Protein AF-A0A453F741-F1 (afdb_monomer_lite)

Organism: Aegilops tauschii subsp. strangulata (NCBI:txid200361)

Foldseek 3Di:
DPPPVVVVVVVVLVVVVVVLVVPPPPPPDDDDDDDDDDDDDDPPDPPPCDPVNVVLVVLLVVLQCLQVVPLQVQLVVLQVVLVVDPDPVSSVVSPVSSVVSLVSSLVSLVVSLCSCVVRHDPPVPDPCSSVSVVVNVSSVVVVVVVVVDDDD

Sequence (152 aa):
MLVPGRRRLLVLCTSFVVLSLLTLPSDGSSNSTEDLNQGRNKTGHPLELTPRTAFQLKLHALFHWSSFGLLMPVGILLVRMSSKSKSGRCSRVLFYCHVISQIAAVLLATGGAALSLMNFENSFSNSHQRVGLALYGFMWLQPIIGFFRPER

Secondary structure (DSSP, 8-state):
--HHHHHHHHHHHHHHHHHHHHTS--------------------------HHHHHHHHHHHHHHIIIIIIIHHHHHHHHHHHHH-S-HHHHHHHHHHHHHHHHHHHHHHHHHHHHHHHHS---S-SHHHHHHHHHHHHHTHHHHHHHTPPP-

InterPro domains:
  IPR006593 Cytochrome b561/ferric reductase, transmembrane domain [PS50939] (10-152)
  IPR006593 Cytochrome b561/ferric reductase, transmembrane domain [SM00665] (59-152)

Radius of gyration: 21.78 Å; chains: 1; bounding box: 55×37×66 Å

pLDDT: mean 78.05, std 20.91, range [35.75, 98.19]

Structure (mmCIF, N/CA/C/O backbone):
data_AF-A0A453F741-F1
#
_entry.id   AF-A0A453F741-F1
#
loop_
_atom_site.group_PDB
_atom_site.id
_atom_site.type_symbol
_atom_site.label_atom_id
_atom_site.label_alt_id
_atom_site.label_comp_id
_atom_site.label_asym_id
_atom_site.label_entity_id
_atom_site.label_seq_id
_atom_site.pdbx_PDB_ins_code
_atom_site.Cartn_x
_atom_site.Cartn_y
_atom_site.Cartn_z
_atom_site.occupancy
_atom_site.B_iso_or_equiv
_atom_site.auth_seq_id
_atom_site.auth_comp_id
_atom_site.auth_asym_id
_atom_site.auth_atom_id
_atom_site.pdbx_PDB_model_num
ATOM 1 N N . MET A 1 1 ? -29.465 -7.796 10.427 1.00 37.19 1 MET A N 1
ATOM 2 C CA . MET A 1 1 ? -29.202 -9.047 9.671 1.00 37.19 1 MET A CA 1
ATOM 3 C C . MET A 1 1 ? -28.245 -8.798 8.483 1.00 37.19 1 MET A C 1
ATOM 5 O O . MET A 1 1 ? -28.638 -8.962 7.342 1.00 37.19 1 MET A O 1
ATOM 9 N N . LEU A 1 2 ? -26.978 -8.413 8.724 1.00 46.50 2 LEU A N 1
ATOM 10 C CA . LEU A 1 2 ? -25.978 -8.071 7.671 1.00 46.50 2 LEU A CA 1
ATOM 11 C C . LEU A 1 2 ? -24.768 -9.034 7.611 1.00 46.50 2 LEU A C 1
ATOM 13 O O . LEU A 1 2 ? -23.766 -8.787 6.943 1.00 46.50 2 LEU A O 1
ATOM 17 N N . VAL A 1 3 ? -24.856 -10.162 8.312 1.00 48.12 3 VAL A N 1
ATOM 18 C CA . VAL A 1 3 ? -23.818 -11.205 8.370 1.00 48.12 3 VAL A CA 1
ATOM 19 C C . VAL A 1 3 ? -23.582 -11.952 7.032 1.00 48.12 3 VAL A C 1
ATOM 21 O O . VAL A 1 3 ? -22.424 -12.296 6.776 1.00 48.12 3 VAL A O 1
ATOM 24 N N . PRO A 1 4 ? -24.573 -12.167 6.129 1.00 47.34 4 PRO A N 1
ATOM 25 C CA . PRO A 1 4 ? -24.356 -12.991 4.930 1.00 47.34 4 PRO A CA 1
ATOM 26 C C . PRO A 1 4 ? -23.371 -12.377 3.923 1.00 47.34 4 PRO A C 1
ATOM 28 O O . PRO A 1 4 ? -22.548 -13.089 3.345 1.00 47.34 4 PRO A O 1
ATOM 31 N N . GLY A 1 5 ? -23.421 -11.052 3.739 1.00 52.31 5 GLY A N 1
ATOM 32 C CA . GLY A 1 5 ? -22.621 -10.344 2.733 1.00 52.31 5 GLY A CA 1
ATOM 33 C C . GLY A 1 5 ? -21.126 -10.321 3.053 1.00 52.31 5 GLY A C 1
ATOM 34 O O . GLY A 1 5 ? -20.303 -10.540 2.170 1.00 52.31 5 GLY A O 1
ATOM 35 N N . ARG A 1 6 ? -20.761 -10.156 4.333 1.00 55.19 6 ARG A N 1
ATOM 36 C CA . ARG A 1 6 ? -19.352 -10.136 4.773 1.00 55.19 6 ARG A CA 1
ATOM 37 C C . ARG A 1 6 ? -18.687 -11.503 4.613 1.00 55.19 6 ARG A C 1
ATOM 39 O O . ARG A 1 6 ? -17.527 -11.565 4.223 1.00 55.19 6 ARG A O 1
ATOM 46 N N . ARG A 1 7 ? -19.428 -12.590 4.870 1.00 49.66 7 ARG A N 1
ATOM 47 C CA . ARG A 1 7 ? -18.938 -13.964 4.681 1.00 49.66 7 ARG A CA 1
ATOM 48 C C . ARG A 1 7 ? -18.784 -14.298 3.196 1.00 49.66 7 ARG A C 1
ATOM 50 O O . ARG A 1 7 ? -17.769 -14.870 2.829 1.00 49.66 7 ARG A O 1
ATOM 57 N N . ARG A 1 8 ? -19.729 -13.879 2.341 1.00 55.31 8 ARG A N 1
ATOM 58 C CA . ARG A 1 8 ? -19.601 -14.016 0.879 1.00 55.31 8 ARG A CA 1
ATOM 59 C C . ARG A 1 8 ? -18.432 -13.208 0.320 1.00 55.31 8 ARG A C 1
ATOM 61 O O . ARG A 1 8 ? -17.666 -13.765 -0.449 1.00 55.31 8 ARG A O 1
ATOM 68 N N . LEU A 1 9 ? -18.249 -11.953 0.735 1.00 58.16 9 LEU A N 1
ATOM 69 C CA . LEU A 1 9 ? -17.128 -11.124 0.280 1.00 58.16 9 LEU A CA 1
ATOM 70 C C . LEU A 1 9 ? -15.778 -11.710 0.709 1.00 58.16 9 LEU A C 1
ATOM 72 O O . LEU A 1 9 ? -14.882 -11.815 -0.114 1.00 58.16 9 LEU A O 1
ATOM 76 N N . LEU A 1 10 ? -15.649 -12.157 1.963 1.00 58.59 10 LEU A N 1
ATOM 77 C CA . LEU A 1 10 ? -14.443 -12.847 2.430 1.00 58.59 10 LEU A CA 1
ATOM 78 C C . LEU A 1 10 ? -14.166 -14.111 1.615 1.00 58.59 10 LEU A C 1
ATOM 80 O O . LEU A 1 10 ? -13.041 -14.277 1.164 1.00 58.59 10 LEU A O 1
ATOM 84 N N . VAL A 1 11 ? -15.181 -14.950 1.374 1.00 60.28 11 VAL A N 1
ATOM 85 C CA . VAL A 1 11 ? -15.045 -16.170 0.560 1.00 60.28 11 VAL A CA 1
ATOM 86 C C . VAL A 1 11 ? -14.649 -15.838 -0.880 1.00 60.28 11 VAL A C 1
ATOM 88 O O . VAL A 1 11 ? -13.764 -16.492 -1.422 1.00 60.28 11 VAL A O 1
ATOM 91 N N . LEU A 1 12 ? -15.236 -14.801 -1.482 1.00 62.94 12 LEU A N 1
ATOM 92 C CA . LEU A 1 12 ? -14.896 -14.337 -2.830 1.00 62.94 12 LEU A CA 1
ATOM 93 C C . LEU A 1 12 ? -13.462 -13.803 -2.896 1.00 62.94 12 LEU A C 1
ATOM 95 O O . LEU A 1 12 ? -12.715 -14.189 -3.789 1.00 62.94 12 LEU A O 1
ATOM 99 N N . CYS A 1 13 ? -13.042 -12.987 -1.927 1.00 57.53 13 CYS A N 1
ATOM 100 C CA . CYS A 1 13 ? -11.673 -12.485 -1.850 1.00 57.53 13 CYS A CA 1
ATOM 101 C C . CYS A 1 13 ? -10.674 -13.629 -1.637 1.00 57.53 13 CYS A C 1
ATOM 103 O O . CYS A 1 13 ? -9.678 -13.689 -2.348 1.00 57.53 13 CYS A O 1
ATOM 105 N N . THR A 1 14 ? -10.947 -14.577 -0.732 1.00 58.97 14 THR A N 1
ATOM 106 C CA . THR A 1 14 ? -10.080 -15.751 -0.528 1.00 58.97 14 THR A CA 1
ATOM 107 C C . THR A 1 14 ? -10.055 -16.667 -1.748 1.00 58.97 14 THR A C 1
ATOM 109 O O . THR A 1 14 ? -8.997 -17.172 -2.106 1.00 58.97 14 THR A O 1
ATOM 112 N N . SER A 1 15 ? -11.190 -16.844 -2.428 1.00 62.16 15 SER A N 1
ATOM 113 C CA . SER A 1 15 ? -11.279 -17.633 -3.657 1.00 62.16 15 SER A CA 1
ATOM 114 C C . SER A 1 15 ? -10.498 -16.974 -4.789 1.00 62.16 15 SER A C 1
ATOM 116 O O . SER A 1 15 ? -9.850 -17.675 -5.555 1.00 62.16 15 SER A O 1
ATOM 118 N N . PHE A 1 16 ? -10.506 -15.641 -4.878 1.00 64.69 16 PHE A N 1
ATOM 119 C CA . PHE A 1 16 ? -9.719 -14.892 -5.854 1.00 64.69 16 PHE A CA 1
ATOM 120 C C . PHE A 1 16 ? -8.212 -14.963 -5.557 1.00 64.69 16 PHE A C 1
ATOM 122 O O . PHE A 1 16 ? -7.428 -15.104 -6.491 1.00 64.69 16 PHE A O 1
ATOM 129 N N . VAL A 1 17 ? -7.793 -14.951 -4.280 1.00 57.72 17 VAL A N 1
ATOM 130 C CA . VAL A 1 17 ? -6.388 -15.198 -3.878 1.00 57.72 17 VAL A CA 1
ATOM 131 C C . VAL A 1 17 ? -5.948 -16.588 -4.323 1.00 57.72 17 VAL A C 1
ATOM 133 O O . VAL A 1 17 ? -4.928 -16.731 -4.988 1.00 57.72 17 VAL A O 1
ATOM 136 N N . VAL A 1 18 ? -6.734 -17.610 -3.982 1.00 61.50 18 VAL A N 1
ATOM 137 C CA . VAL A 1 18 ? -6.438 -19.005 -4.321 1.00 61.50 18 VAL A CA 1
ATOM 138 C C . VAL A 1 18 ? -6.398 -19.191 -5.839 1.00 61.50 18 VAL A C 1
ATOM 140 O O . VAL A 1 18 ? -5.462 -19.797 -6.344 1.00 61.50 18 VAL A O 1
ATOM 143 N N . LEU A 1 19 ? -7.329 -18.587 -6.582 1.00 60.88 19 LEU A N 1
ATOM 144 C CA . LEU A 1 19 ? -7.353 -18.639 -8.046 1.00 60.88 19 LEU A CA 1
ATOM 145 C C . LEU A 1 19 ? -6.169 -17.890 -8.683 1.00 60.88 19 LEU A C 1
ATOM 147 O O . LEU A 1 19 ? -5.594 -18.368 -9.656 1.00 60.88 19 LEU A O 1
ATOM 151 N N . SER A 1 20 ? -5.758 -16.754 -8.115 1.00 58.03 20 SER A N 1
ATOM 152 C CA . SER A 1 20 ? -4.587 -15.993 -8.580 1.00 58.03 20 SER A CA 1
ATOM 153 C C . SER A 1 20 ? -3.268 -16.728 -8.307 1.00 58.03 20 SER A C 1
ATOM 155 O O . SER A 1 20 ? -2.328 -16.606 -9.085 1.00 58.03 20 SER A O 1
ATOM 157 N N . LEU A 1 21 ? -3.201 -17.514 -7.225 1.00 56.28 21 LEU A N 1
ATOM 158 C CA . LEU A 1 21 ? -2.062 -18.380 -6.902 1.00 56.28 21 LEU A CA 1
ATOM 159 C C . LEU A 1 21 ? -2.049 -19.665 -7.750 1.00 56.28 21 LEU A C 1
ATOM 161 O O . LEU A 1 21 ? -0.982 -20.100 -8.165 1.00 56.28 21 LEU A O 1
ATOM 165 N N . LEU A 1 22 ? -3.218 -20.247 -8.046 1.00 53.62 22 LEU A N 1
ATOM 166 C CA . LEU A 1 22 ? -3.372 -21.455 -8.875 1.00 53.62 22 LEU A CA 1
ATOM 167 C C . LEU A 1 22 ? -3.152 -21.202 -10.374 1.00 53.62 22 LEU A C 1
ATOM 169 O O . LEU A 1 22 ? -2.813 -22.125 -11.104 1.00 53.62 22 LEU A O 1
ATOM 173 N N . THR A 1 23 ? -3.345 -19.967 -10.843 1.00 51.41 23 THR A N 1
ATOM 174 C CA . THR A 1 23 ? -3.109 -19.560 -12.243 1.00 51.41 23 THR A CA 1
ATOM 175 C C . THR A 1 23 ? -1.706 -18.987 -12.470 1.00 51.41 23 THR A C 1
ATOM 177 O O . THR A 1 23 ? -1.424 -18.381 -13.509 1.00 51.41 23 THR A O 1
ATOM 180 N N . LEU A 1 24 ? -0.792 -19.153 -11.510 1.00 46.50 24 LEU A N 1
ATOM 181 C CA . LEU A 1 24 ? 0.628 -18.931 -11.747 1.00 46.50 24 LEU A CA 1
ATOM 182 C C . LEU A 1 24 ? 1.144 -20.147 -12.537 1.00 46.50 24 LEU A C 1
ATOM 184 O O . LEU A 1 24 ? 1.113 -21.247 -11.987 1.00 46.50 24 LEU A O 1
ATOM 188 N N . PRO A 1 25 ? 1.575 -20.002 -13.809 1.00 46.00 25 PRO A N 1
ATOM 189 C CA . PRO A 1 25 ? 2.219 -21.099 -14.511 1.00 46.00 25 PRO A CA 1
ATOM 190 C C . PRO A 1 25 ? 3.424 -21.500 -13.673 1.00 46.00 25 PRO A C 1
ATOM 192 O O . PRO A 1 25 ? 4.325 -20.694 -13.431 1.00 46.00 25 PRO A O 1
ATOM 195 N N . SER A 1 26 ? 3.387 -22.720 -13.152 1.00 45.12 26 SER A N 1
ATOM 196 C CA . SER A 1 26 ? 4.583 -23.352 -12.642 1.00 45.12 26 SER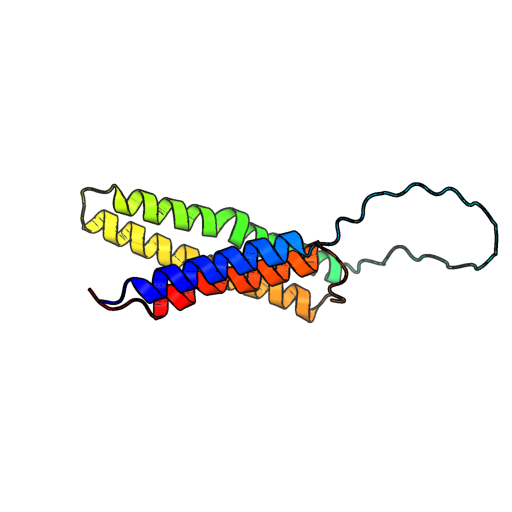 A CA 1
ATOM 197 C C . SER A 1 26 ? 5.387 -23.703 -13.882 1.00 45.12 26 SER A C 1
ATOM 199 O O . SER A 1 26 ? 5.139 -24.744 -14.484 1.00 45.12 26 SER A O 1
ATOM 201 N N . ASP A 1 27 ? 6.300 -22.826 -14.296 1.00 45.62 27 ASP A N 1
ATOM 202 C CA . ASP A 1 27 ? 7.318 -23.189 -15.279 1.00 45.62 27 ASP A CA 1
ATOM 203 C C . ASP A 1 27 ? 8.218 -24.234 -14.617 1.00 45.62 27 ASP A C 1
ATOM 205 O O . ASP A 1 27 ? 9.208 -23.947 -13.943 1.00 45.62 27 ASP A O 1
ATOM 209 N N . GLY A 1 28 ? 7.765 -25.482 -14.724 1.00 41.12 28 GLY A N 1
ATOM 210 C CA . GLY A 1 28 ? 8.535 -26.666 -14.435 1.00 41.12 28 GLY A CA 1
ATOM 211 C C . GLY A 1 28 ? 9.697 -26.699 -15.407 1.00 41.12 28 GLY A C 1
ATOM 212 O O . GLY A 1 28 ? 9.511 -26.802 -16.615 1.00 41.12 28 GLY A O 1
ATOM 213 N N . SER A 1 29 ? 10.894 -26.591 -14.847 1.00 46.56 29 SER A N 1
ATOM 214 C CA . SER A 1 29 ? 12.163 -26.876 -15.500 1.00 46.56 29 SER A CA 1
ATOM 215 C C . SER A 1 29 ? 12.087 -28.201 -16.269 1.00 46.56 29 SER A C 1
ATOM 217 O O . SER A 1 29 ? 12.216 -29.269 -15.673 1.00 46.56 29 SER A O 1
ATOM 219 N N . SER A 1 30 ? 11.909 -28.147 -17.587 1.00 37.44 30 SER A N 1
ATOM 220 C CA . SER A 1 30 ? 12.133 -29.284 -18.477 1.00 37.44 30 SER A CA 1
ATOM 221 C C . SER A 1 30 ? 13.480 -29.104 -19.167 1.00 37.44 30 SER A C 1
ATOM 223 O O . SER A 1 30 ? 13.645 -28.250 -20.036 1.00 37.44 30 SER A O 1
ATOM 225 N N . ASN A 1 31 ? 14.449 -29.911 -18.742 1.00 45.97 31 ASN A N 1
ATOM 226 C CA . ASN A 1 31 ? 15.732 -30.071 -19.409 1.00 45.97 31 ASN A CA 1
ATOM 227 C C . ASN A 1 31 ? 15.500 -30.629 -20.820 1.00 45.97 31 ASN A C 1
ATOM 229 O O . ASN A 1 31 ? 15.071 -31.772 -20.962 1.00 45.97 31 ASN A O 1
ATOM 233 N N . SER A 1 32 ? 15.839 -29.860 -21.849 1.00 35.75 32 SER A N 1
ATOM 234 C CA . SER A 1 32 ? 16.109 -30.394 -23.183 1.00 35.75 32 SER A CA 1
ATOM 235 C C . SER A 1 32 ? 17.332 -29.684 -23.747 1.00 35.75 32 SER A C 1
ATOM 237 O O . SER A 1 32 ? 17.260 -28.575 -24.272 1.00 35.75 32 SER A O 1
ATOM 239 N N . THR A 1 33 ? 18.479 -30.331 -23.568 1.00 42.38 33 THR A N 1
ATOM 240 C CA . THR A 1 33 ? 19.674 -30.146 -24.386 1.00 42.38 33 THR A CA 1
ATOM 241 C C . THR A 1 33 ? 19.334 -30.489 -25.831 1.00 42.38 33 THR A C 1
ATOM 243 O O . THR A 1 33 ? 19.264 -31.668 -26.161 1.00 42.38 33 THR A O 1
ATOM 246 N N . GLU A 1 34 ? 19.155 -29.479 -26.677 1.00 36.16 34 GLU A N 1
ATOM 247 C CA . GLU A 1 34 ? 19.412 -29.597 -28.112 1.00 36.16 34 GLU A CA 1
ATOM 248 C C . GLU A 1 34 ? 20.292 -28.424 -28.540 1.00 36.16 34 GLU A C 1
ATOM 250 O O . GLU A 1 34 ? 19.901 -27.259 -28.566 1.00 36.16 34 GLU A O 1
ATOM 255 N N . ASP A 1 35 ? 21.545 -28.786 -28.770 1.00 42.66 35 ASP A N 1
ATOM 256 C CA . ASP A 1 35 ? 22.651 -27.960 -29.199 1.00 42.66 35 ASP A CA 1
ATOM 257 C C . ASP A 1 35 ? 22.680 -27.991 -30.728 1.00 42.66 35 ASP A C 1
ATOM 259 O O . ASP A 1 35 ? 23.074 -29.004 -31.295 1.00 42.66 35 ASP A O 1
ATOM 263 N N . LEU A 1 36 ? 22.243 -26.925 -31.408 1.00 40.47 36 LEU A N 1
ATOM 264 C CA . LEU A 1 36 ? 22.613 -26.682 -32.805 1.00 40.47 36 LEU A CA 1
ATOM 265 C C . LEU A 1 36 ? 22.743 -25.181 -33.091 1.00 40.47 36 LEU A C 1
ATOM 267 O O . LEU A 1 36 ? 21.778 -24.446 -33.289 1.00 40.47 36 LEU A O 1
ATOM 271 N N . ASN A 1 37 ? 24.008 -24.770 -33.141 1.00 46.19 37 ASN A N 1
ATOM 272 C CA . ASN A 1 37 ? 24.562 -23.630 -33.861 1.00 46.19 37 ASN A CA 1
ATOM 273 C C . ASN A 1 37 ? 23.693 -23.101 -35.019 1.00 46.19 37 ASN A C 1
ATOM 275 O O . ASN A 1 37 ? 23.681 -23.670 -36.111 1.00 46.19 37 ASN A O 1
ATOM 279 N N . GLN A 1 38 ? 23.118 -21.909 -34.848 1.00 37.81 38 GLN A N 1
ATOM 280 C CA . GLN A 1 38 ? 22.897 -21.007 -35.975 1.00 37.81 38 GLN A CA 1
ATOM 281 C C . GLN A 1 38 ? 23.169 -19.564 -35.554 1.00 37.81 38 GLN A C 1
ATOM 283 O O . GLN A 1 38 ? 22.494 -18.983 -34.704 1.00 37.81 38 GLN A O 1
ATOM 288 N N . GLY A 1 39 ? 24.230 -19.011 -36.140 1.00 46.03 39 GLY A N 1
ATOM 289 C CA . GLY A 1 39 ? 24.772 -17.707 -35.815 1.00 46.03 39 GLY A CA 1
ATOM 290 C C . GLY A 1 39 ? 23.749 -16.588 -35.931 1.00 46.03 39 GLY A C 1
ATOM 291 O O . GLY A 1 39 ? 23.153 -16.355 -36.981 1.00 46.03 39 GLY A O 1
ATOM 292 N N . ARG A 1 40 ? 23.634 -15.813 -34.856 1.00 35.75 40 ARG A N 1
ATOM 293 C CA . ARG A 1 40 ? 23.280 -14.404 -34.953 1.00 35.75 40 ARG A CA 1
ATOM 294 C C . ARG A 1 40 ? 23.847 -13.684 -33.750 1.00 35.75 40 ARG A C 1
ATOM 296 O O . ARG A 1 40 ? 23.304 -13.765 -32.654 1.00 35.75 40 ARG A O 1
ATOM 303 N N . ASN A 1 41 ? 24.935 -12.973 -34.008 1.00 41.19 41 ASN A N 1
ATOM 304 C CA . ASN A 1 41 ? 25.500 -11.921 -33.178 1.00 41.19 41 ASN A CA 1
ATOM 305 C C . ASN A 1 41 ? 24.374 -11.051 -32.598 1.00 41.19 41 ASN A C 1
ATOM 307 O O . ASN A 1 41 ? 23.899 -10.111 -33.232 1.00 41.19 41 ASN A O 1
ATOM 311 N N . LYS A 1 42 ? 23.916 -11.382 -31.395 1.00 39.19 42 LYS A N 1
ATOM 312 C CA . LYS A 1 42 ? 23.259 -10.436 -30.509 1.00 39.19 42 LYS A CA 1
ATOM 313 C C . LYS A 1 42 ? 24.281 -10.168 -29.434 1.00 39.19 42 LYS A C 1
ATOM 315 O O . LYS A 1 42 ? 24.421 -10.929 -28.486 1.00 39.19 42 LYS A O 1
ATOM 320 N N . THR A 1 43 ? 25.029 -9.097 -29.649 1.00 39.78 43 THR A N 1
ATOM 321 C CA . THR A 1 43 ? 25.645 -8.306 -28.592 1.00 39.78 43 THR A CA 1
ATOM 322 C C . THR A 1 43 ? 24.571 -8.034 -27.541 1.00 39.78 43 THR A C 1
ATOM 324 O O . THR A 1 43 ? 23.810 -7.072 -27.640 1.00 39.78 43 THR A O 1
ATOM 327 N N . GLY A 1 44 ? 24.437 -8.950 -26.584 1.00 40.00 44 GLY A N 1
ATOM 328 C CA . GLY A 1 44 ? 23.644 -8.755 -25.388 1.00 40.00 44 GLY A CA 1
ATOM 329 C C . GLY A 1 44 ? 24.382 -7.725 -24.565 1.00 40.00 44 GLY A C 1
ATOM 330 O O . GLY A 1 44 ? 25.243 -8.076 -23.765 1.00 40.00 44 GLY A O 1
ATOM 331 N N . HIS A 1 45 ? 24.104 -6.452 -24.828 1.00 40.12 45 HIS A N 1
ATOM 332 C CA . HIS A 1 45 ? 24.475 -5.386 -23.919 1.00 40.12 45 HIS A CA 1
ATOM 333 C C . HIS A 1 45 ? 23.909 -5.794 -22.550 1.00 40.12 45 HIS A C 1
ATOM 335 O O . HIS A 1 45 ? 22.694 -6.014 -22.463 1.00 40.12 45 HIS A O 1
ATOM 341 N N . PRO A 1 46 ? 24.733 -5.963 -21.498 1.00 46.25 46 PRO A N 1
ATOM 342 C CA . PRO A 1 46 ? 24.209 -6.030 -20.145 1.00 46.25 46 PRO A CA 1
ATOM 343 C C . PRO A 1 46 ? 23.303 -4.814 -20.002 1.00 46.25 46 PRO A C 1
ATOM 345 O O . PRO A 1 46 ? 23.735 -3.705 -20.322 1.00 46.25 46 PRO A O 1
ATOM 348 N N . LEU A 1 47 ? 22.033 -5.049 -19.668 1.00 52.66 47 LEU A N 1
ATOM 349 C CA . LEU A 1 47 ? 21.010 -4.022 -19.506 1.00 52.66 47 LEU A CA 1
ATOM 350 C C . LEU A 1 47 ? 21.638 -2.857 -18.731 1.00 52.66 47 LEU A C 1
ATOM 352 O O . LEU A 1 47 ? 21.937 -3.008 -17.546 1.00 52.66 47 LEU A O 1
ATOM 356 N N . GLU A 1 48 ? 21.958 -1.758 -19.418 1.00 54.22 48 GLU A N 1
ATOM 357 C CA . GLU A 1 48 ? 22.764 -0.698 -18.824 1.00 54.22 48 GLU A CA 1
ATOM 358 C C . GLU A 1 48 ? 21.869 0.027 -17.820 1.00 54.22 48 GLU A C 1
ATOM 360 O O . GLU A 1 48 ? 21.043 0.872 -18.169 1.00 54.22 48 GLU A O 1
ATOM 365 N N . LEU A 1 49 ? 21.935 -0.394 -16.556 1.00 65.62 49 LEU A N 1
ATOM 366 C CA . LEU A 1 49 ? 21.184 0.236 -15.486 1.00 65.62 49 LEU A CA 1
ATOM 367 C C . LEU A 1 49 ? 21.792 1.612 -15.262 1.00 65.62 49 LEU A C 1
ATOM 369 O O . LEU A 1 49 ? 22.765 1.767 -14.524 1.00 65.62 49 LEU A O 1
ATOM 373 N N . THR A 1 50 ? 21.197 2.620 -15.894 1.00 84.94 50 THR A N 1
ATOM 374 C CA . THR A 1 50 ? 21.550 4.011 -15.630 1.00 84.94 50 THR A CA 1
ATOM 375 C C . THR A 1 50 ? 21.494 4.276 -14.115 1.00 84.94 50 THR A C 1
ATOM 377 O O . THR A 1 50 ? 20.644 3.714 -13.410 1.00 84.94 50 THR A O 1
ATOM 380 N N . PRO A 1 51 ? 22.343 5.164 -13.570 1.00 87.62 51 PRO A N 1
ATOM 381 C CA . PRO A 1 51 ? 22.303 5.510 -12.148 1.00 87.62 51 PRO A CA 1
ATOM 382 C C . PRO A 1 51 ? 20.903 5.931 -11.669 1.00 87.62 51 PRO A C 1
ATOM 384 O O . PRO A 1 51 ? 20.509 5.642 -10.538 1.00 87.62 51 PRO A O 1
ATOM 387 N N . ARG A 1 52 ? 20.116 6.550 -12.560 1.00 88.94 52 ARG A N 1
ATOM 388 C CA . ARG A 1 52 ? 18.725 6.943 -12.315 1.00 88.94 52 ARG A CA 1
ATOM 389 C C . ARG A 1 52 ? 17.798 5.738 -12.144 1.00 88.94 52 ARG A C 1
ATOM 391 O O . ARG A 1 52 ? 17.079 5.683 -11.150 1.00 88.94 52 ARG A O 1
ATOM 398 N N . THR A 1 53 ? 17.822 4.775 -1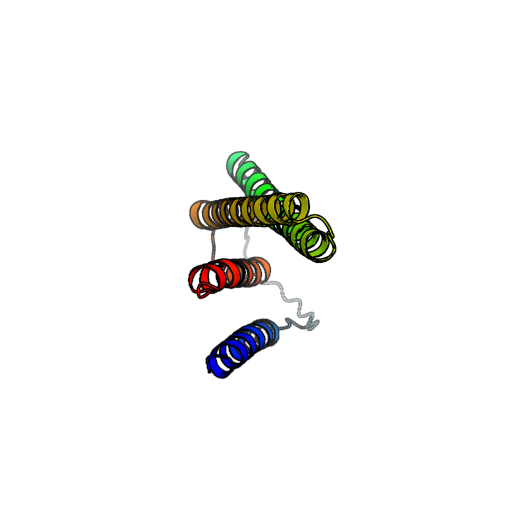3.065 1.00 87.75 53 THR A N 1
ATOM 399 C CA . THR A 1 53 ? 16.976 3.570 -12.980 1.00 87.75 53 THR A CA 1
ATOM 400 C C . THR A 1 53 ? 17.366 2.702 -11.786 1.00 87.75 53 THR A C 1
ATOM 402 O O . THR A 1 53 ? 16.494 2.186 -11.090 1.00 87.75 53 THR A O 1
ATOM 405 N N . ALA A 1 54 ? 18.662 2.611 -11.466 1.00 90.75 54 ALA A N 1
ATOM 406 C CA . ALA A 1 54 ? 19.138 1.927 -10.264 1.00 90.75 54 ALA A CA 1
ATOM 407 C C . ALA A 1 54 ? 18.643 2.604 -8.972 1.00 90.75 54 ALA A C 1
ATOM 409 O O . ALA A 1 54 ? 18.213 1.929 -8.035 1.00 90.75 54 ALA A O 1
ATOM 410 N N . PHE A 1 55 ? 18.662 3.939 -8.915 1.00 94.06 55 PHE A N 1
ATOM 411 C CA . PHE A 1 55 ? 18.123 4.694 -7.783 1.00 94.06 55 PHE A CA 1
ATOM 412 C C . PHE A 1 55 ? 16.607 4.512 -7.635 1.00 94.06 55 PHE A C 1
ATOM 414 O O . PHE A 1 55 ? 16.123 4.249 -6.535 1.00 94.06 55 PHE A O 1
ATOM 421 N N . GLN A 1 56 ? 15.859 4.577 -8.737 1.00 94.88 56 GLN A N 1
ATOM 422 C CA . GLN A 1 56 ? 14.416 4.328 -8.740 1.00 94.88 56 GLN A CA 1
ATOM 423 C C . GLN A 1 56 ? 14.091 2.905 -8.277 1.00 94.88 56 GLN A C 1
ATOM 425 O O . GLN A 1 56 ? 13.159 2.714 -7.501 1.00 94.88 56 GLN A O 1
ATOM 430 N N . LEU A 1 57 ? 14.891 1.910 -8.671 1.00 93.62 57 LEU A N 1
ATOM 431 C CA . LEU A 1 57 ? 14.709 0.531 -8.221 1.00 93.62 57 LEU A CA 1
ATOM 432 C C . LEU A 1 57 ? 14.940 0.400 -6.710 1.00 93.62 57 LEU A C 1
ATOM 434 O O . LEU A 1 57 ? 14.146 -0.232 -6.013 1.00 93.62 57 LEU A O 1
ATOM 438 N N . LYS A 1 58 ? 15.984 1.053 -6.182 1.00 96.00 58 LYS A N 1
ATOM 439 C CA . LYS A 1 58 ? 16.239 1.108 -4.735 1.00 96.00 58 LYS A CA 1
ATOM 440 C C . LYS A 1 58 ? 15.094 1.778 -3.977 1.00 96.00 58 LYS A C 1
ATOM 442 O O . LYS A 1 58 ? 14.689 1.267 -2.937 1.00 96.00 58 LYS A O 1
ATOM 447 N N . LEU A 1 59 ? 14.551 2.884 -4.489 1.00 97.25 59 LEU A N 1
ATOM 448 C CA . LEU A 1 59 ? 13.407 3.561 -3.873 1.00 97.25 59 LEU A CA 1
ATOM 449 C C . LEU A 1 59 ? 12.132 2.714 -3.918 1.00 97.25 59 LEU A C 1
ATOM 451 O O . LEU A 1 59 ? 11.436 2.632 -2.910 1.00 97.25 59 LEU A O 1
ATOM 455 N N . HIS A 1 60 ? 11.852 2.049 -5.041 1.00 95.81 60 HIS A N 1
ATOM 456 C CA . HIS A 1 60 ? 10.729 1.119 -5.173 1.00 95.81 60 HIS A CA 1
ATOM 457 C C . HIS A 1 60 ? 10.811 0.024 -4.101 1.00 95.81 60 HIS A C 1
ATOM 459 O O . HIS A 1 60 ? 9.860 -0.188 -3.344 1.00 95.81 60 HIS A O 1
ATOM 465 N N . ALA A 1 61 ? 11.983 -0.607 -3.977 1.00 96.25 61 ALA A N 1
ATOM 466 C CA . ALA A 1 61 ? 12.234 -1.629 -2.969 1.00 96.25 61 ALA A CA 1
ATOM 467 C C . ALA A 1 61 ? 12.099 -1.075 -1.540 1.00 96.25 61 ALA A C 1
ATOM 469 O O . ALA A 1 61 ? 11.445 -1.694 -0.702 1.00 96.25 61 ALA A O 1
ATOM 470 N N . LEU A 1 62 ? 12.655 0.109 -1.261 1.00 98.06 62 LEU A N 1
ATOM 471 C CA . LEU A 1 62 ? 12.572 0.756 0.050 1.00 98.06 62 LEU A CA 1
ATOM 472 C C . LEU A 1 62 ? 11.127 1.089 0.443 1.00 98.06 62 LEU A C 1
ATOM 474 O O . LEU A 1 62 ? 10.742 0.882 1.595 1.00 98.06 62 LEU A O 1
ATOM 478 N N . PHE A 1 63 ? 10.322 1.590 -0.495 1.00 97.81 63 PHE A N 1
ATOM 479 C CA . PHE A 1 63 ? 8.917 1.926 -0.261 1.00 97.81 63 PHE A CA 1
ATOM 480 C C . PHE A 1 63 ? 8.104 0.672 0.071 1.00 97.81 63 PHE A C 1
ATOM 482 O O . PHE A 1 63 ? 7.362 0.662 1.056 1.00 97.81 63 PHE A O 1
ATOM 489 N N . HIS A 1 64 ? 8.286 -0.411 -0.689 1.00 96.56 64 HIS A N 1
ATOM 490 C CA . HIS A 1 64 ? 7.590 -1.668 -0.419 1.00 96.56 64 HIS A CA 1
ATOM 491 C C . HIS A 1 64 ? 8.083 -2.366 0.852 1.00 96.56 64 HIS A C 1
ATOM 493 O O . HIS A 1 64 ? 7.253 -2.876 1.604 1.00 96.56 64 HIS A O 1
ATOM 499 N N . TRP A 1 65 ? 9.386 -2.332 1.149 1.00 97.75 65 TRP A N 1
ATOM 500 C CA . TRP A 1 65 ? 9.933 -2.847 2.408 1.00 97.75 65 TRP A CA 1
ATOM 501 C C . TRP A 1 65 ? 9.380 -2.082 3.613 1.00 97.75 65 TRP A C 1
ATOM 503 O O . TRP A 1 65 ? 8.881 -2.688 4.558 1.00 97.75 65 TRP A O 1
ATOM 513 N N . SER A 1 66 ? 9.376 -0.748 3.552 1.00 98.19 66 SER A N 1
ATOM 514 C CA . SER A 1 66 ? 8.839 0.092 4.630 1.00 98.19 66 SER A CA 1
ATOM 515 C C . SER A 1 66 ? 7.331 -0.122 4.818 1.00 98.19 66 SER A C 1
ATOM 517 O O . SER A 1 66 ? 6.836 -0.114 5.943 1.00 98.19 66 SER A O 1
ATOM 519 N N . SER A 1 67 ? 6.596 -0.357 3.727 1.00 97.75 67 SER A N 1
ATOM 520 C CA . SER A 1 67 ? 5.159 -0.640 3.750 1.00 97.75 67 SER A CA 1
ATOM 521 C C . SER A 1 67 ? 4.833 -2.057 4.248 1.00 97.75 67 SER A C 1
ATOM 523 O O . SER A 1 67 ? 4.388 -2.227 5.386 1.00 97.75 67 SER A O 1
ATOM 525 N N . PHE A 1 68 ? 5.054 -3.077 3.413 1.00 94.88 68 PHE A N 1
ATOM 526 C CA . PHE A 1 68 ? 4.664 -4.464 3.681 1.00 94.88 68 PHE A CA 1
ATOM 527 C C . PHE A 1 68 ? 5.583 -5.148 4.694 1.00 94.88 68 PHE A C 1
ATOM 529 O O . PHE A 1 68 ? 5.127 -6.004 5.449 1.00 94.88 68 PHE A O 1
ATOM 536 N N . GLY A 1 69 ? 6.865 -4.782 4.714 1.00 94.62 69 GLY A N 1
ATOM 537 C CA . GLY A 1 69 ? 7.857 -5.383 5.605 1.00 94.62 69 GLY A CA 1
ATOM 538 C C . GLY A 1 69 ? 7.830 -4.828 7.028 1.00 94.62 69 GLY A C 1
ATOM 539 O O . GLY A 1 69 ? 8.187 -5.553 7.954 1.00 94.62 69 GLY A O 1
A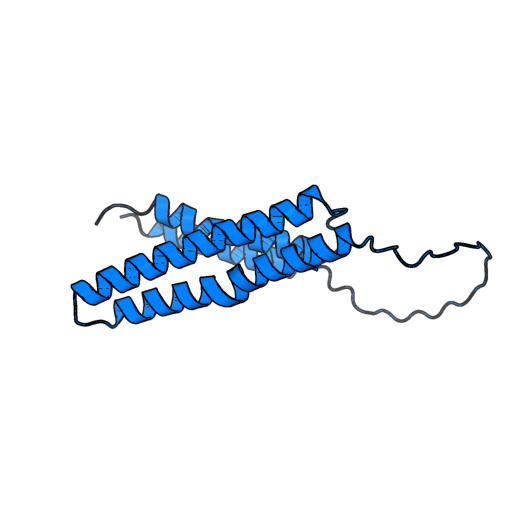TOM 540 N N . LEU A 1 70 ? 7.384 -3.580 7.226 1.00 96.88 70 LEU A N 1
ATOM 541 C CA . LEU A 1 70 ? 7.444 -2.915 8.532 1.00 96.88 70 LEU A CA 1
ATOM 542 C C . LEU A 1 70 ? 6.097 -2.348 8.997 1.00 96.88 70 LEU A C 1
ATOM 544 O O . LEU A 1 70 ? 5.550 -2.814 9.998 1.00 96.88 70 LEU A O 1
ATOM 548 N N . LEU A 1 71 ? 5.548 -1.351 8.299 1.00 97.44 71 LEU A N 1
ATOM 549 C CA . LEU A 1 71 ? 4.384 -0.608 8.792 1.00 97.44 71 LEU A CA 1
ATOM 550 C C . LEU A 1 71 ? 3.116 -1.459 8.874 1.00 97.44 71 LEU A C 1
ATOM 552 O O . LEU A 1 71 ? 2.405 -1.364 9.875 1.00 97.44 71 LEU A O 1
ATOM 556 N N . MET A 1 72 ? 2.842 -2.311 7.879 1.00 95.56 72 MET A N 1
ATOM 557 C CA . MET A 1 72 ? 1.679 -3.205 7.934 1.00 95.56 72 MET A CA 1
ATOM 558 C C . MET A 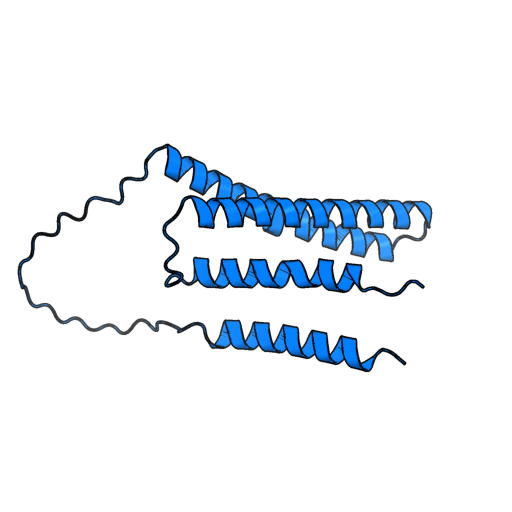1 72 ? 1.753 -4.196 9.109 1.00 95.56 72 MET A C 1
ATOM 560 O O . MET A 1 72 ? 0.801 -4.260 9.895 1.00 95.56 72 MET A O 1
ATOM 564 N N . PRO A 1 73 ? 2.863 -4.939 9.307 1.00 95.69 73 PRO A N 1
ATOM 565 C CA . PRO A 1 73 ? 3.041 -5.779 10.490 1.00 95.69 73 PRO A CA 1
ATOM 566 C C . PRO A 1 73 ? 2.876 -5.016 11.809 1.00 95.69 73 PRO A C 1
ATOM 568 O O . PRO A 1 73 ? 2.152 -5.477 12.695 1.00 95.69 73 PRO A O 1
ATOM 571 N N . VAL A 1 74 ? 3.484 -3.831 11.932 1.00 97.00 74 VAL A N 1
ATOM 572 C CA . VAL A 1 74 ? 3.355 -2.976 13.123 1.00 97.00 74 VAL A CA 1
ATOM 573 C C . VAL A 1 74 ? 1.896 -2.588 13.359 1.00 97.00 74 VAL A C 1
ATOM 575 O O . VAL A 1 74 ? 1.397 -2.738 14.474 1.00 97.00 74 VAL A O 1
ATOM 578 N N . GLY A 1 75 ? 1.172 -2.178 12.316 1.00 95.19 75 GLY A N 1
ATOM 579 C CA . GLY A 1 75 ? -0.256 -1.889 12.394 1.00 95.19 75 GLY A CA 1
ATOM 580 C C . GLY A 1 75 ? -1.054 -3.080 12.923 1.00 95.19 75 GLY A C 1
ATOM 581 O O . GLY A 1 75 ? -1.864 -2.929 13.842 1.00 95.19 75 GLY A O 1
ATOM 582 N N . ILE A 1 76 ? -0.811 -4.285 12.405 1.00 93.94 76 ILE A N 1
ATOM 583 C CA . ILE A 1 76 ? -1.482 -5.513 12.863 1.00 93.94 76 ILE A CA 1
ATOM 584 C C . ILE A 1 76 ? -1.189 -5.788 14.347 1.00 93.94 76 ILE A C 1
ATOM 586 O O . ILE A 1 76 ? -2.102 -6.140 15.101 1.00 93.94 76 ILE A O 1
ATOM 590 N N . LEU A 1 77 ? 0.056 -5.610 14.792 1.00 94.69 77 LEU A N 1
ATOM 591 C CA . LEU A 1 77 ? 0.426 -5.780 16.198 1.00 94.69 77 LEU A CA 1
ATOM 592 C C . LEU A 1 77 ? -0.278 -4.756 17.097 1.00 94.69 77 LEU A C 1
ATOM 594 O O . LEU A 1 77 ? -0.832 -5.135 18.129 1.00 94.69 77 LEU A O 1
ATOM 598 N N . LEU A 1 78 ? -0.345 -3.490 16.680 1.00 94.69 78 LEU A N 1
ATOM 599 C CA . LEU A 1 78 ? -0.988 -2.417 17.443 1.00 94.69 78 LEU A CA 1
ATOM 600 C C . LEU A 1 78 ? -2.474 -2.691 17.705 1.00 94.69 78 LEU A C 1
ATOM 602 O O . LEU A 1 78 ? -2.929 -2.566 18.843 1.00 94.69 78 LEU A O 1
ATOM 606 N N . VAL A 1 79 ? -3.238 -3.138 16.700 1.00 93.12 79 VAL A N 1
ATOM 607 C CA . VAL A 1 79 ? -4.660 -3.479 16.905 1.00 93.12 79 VAL A CA 1
ATOM 608 C C . VAL A 1 79 ? -4.834 -4.730 17.772 1.00 93.12 79 VAL A C 1
ATOM 610 O O . VAL A 1 79 ? -5.742 -4.791 18.604 1.00 93.12 79 VAL A O 1
ATOM 613 N N . ARG A 1 80 ? -3.929 -5.710 17.651 1.00 92.56 80 ARG A N 1
ATOM 614 C CA . ARG A 1 80 ? -3.920 -6.906 18.510 1.00 92.56 80 ARG A CA 1
ATOM 615 C C . ARG A 1 80 ? -3.653 -6.534 19.967 1.00 92.56 80 ARG A C 1
ATOM 617 O O . ARG A 1 80 ? -4.355 -7.020 20.852 1.00 92.56 80 ARG A O 1
ATOM 624 N N . MET A 1 81 ? -2.703 -5.638 20.223 1.00 90.00 81 MET A N 1
ATOM 625 C CA . MET A 1 81 ? -2.428 -5.110 21.561 1.00 90.00 81 MET A CA 1
ATOM 626 C C . MET A 1 81 ? -3.594 -4.271 22.091 1.00 90.00 81 MET A C 1
ATOM 628 O O . MET A 1 81 ? -3.980 -4.436 23.247 1.00 90.00 81 MET A O 1
ATOM 632 N N . SER A 1 82 ? -4.213 -3.443 21.240 1.00 90.81 82 SER A N 1
ATOM 633 C CA . SER A 1 82 ? -5.390 -2.639 21.601 1.00 90.81 82 SER A CA 1
ATOM 634 C C . SER A 1 82 ? -6.524 -3.507 22.152 1.00 90.81 82 SER A C 1
ATOM 636 O O . SER A 1 82 ? -7.107 -3.164 23.179 1.00 90.81 82 SER A O 1
ATOM 638 N N . SER A 1 83 ? -6.777 -4.668 21.535 1.00 85.44 83 SER A N 1
ATOM 639 C CA . SER A 1 83 ? -7.836 -5.597 21.961 1.00 85.44 83 SER A CA 1
ATOM 640 C C . SER A 1 83 ? -7.594 -6.266 23.320 1.00 85.44 83 SER A C 1
ATOM 642 O O . SER A 1 83 ? -8.544 -6.691 23.970 1.00 85.44 83 SER A O 1
ATOM 644 N N . LYS A 1 84 ? -6.333 -6.355 23.760 1.00 89.75 84 LYS A N 1
ATOM 645 C CA . LYS A 1 84 ? -5.953 -6.937 25.057 1.00 89.75 84 LYS A CA 1
ATOM 646 C C . LYS A 1 84 ? -5.857 -5.891 26.170 1.00 89.75 84 LYS A C 1
ATOM 648 O O . LYS A 1 84 ? -5.679 -6.252 27.333 1.00 89.75 84 LYS A O 1
ATOM 653 N N . SER A 1 85 ? -5.928 -4.603 25.831 1.00 88.12 85 SER A N 1
ATOM 654 C CA . SER A 1 85 ? -5.753 -3.524 26.798 1.00 88.12 85 SER A CA 1
ATOM 655 C C . SER A 1 85 ? -6.993 -3.356 27.672 1.00 88.12 85 SER A C 1
ATOM 657 O O . SER A 1 85 ? -8.100 -3.172 27.174 1.00 88.12 85 SER A O 1
ATOM 659 N N . LYS A 1 86 ? -6.795 -3.361 28.994 1.00 88.75 86 LYS A N 1
ATOM 660 C CA . LYS A 1 86 ? -7.859 -3.113 29.983 1.00 88.75 86 LYS A CA 1
ATOM 661 C C . LYS A 1 86 ? -8.202 -1.623 30.128 1.00 88.75 86 LYS A C 1
ATOM 663 O O . LYS A 1 86 ? -9.220 -1.283 30.718 1.00 88.75 86 LYS A O 1
ATOM 668 N N . SER A 1 87 ? -7.358 -0.726 29.608 1.00 91.75 87 SER A N 1
ATOM 669 C CA . SER A 1 87 ? -7.549 0.726 29.689 1.00 91.75 87 SER A CA 1
ATOM 670 C C . SER A 1 87 ? -8.158 1.269 28.398 1.00 91.75 87 SER A C 1
ATOM 672 O O . SER A 1 87 ? -7.537 1.199 27.335 1.00 91.75 87 SER A O 1
ATOM 674 N N . GLY A 1 88 ? -9.341 1.887 28.493 1.00 88.31 88 GLY A N 1
ATOM 675 C CA . GLY A 1 88 ? -10.027 2.479 27.338 1.00 88.31 88 GLY A CA 1
ATOM 676 C C . GLY A 1 88 ? -9.208 3.569 26.633 1.00 88.31 88 GLY A C 1
ATOM 677 O O . GLY A 1 88 ? -9.203 3.645 25.405 1.00 88.31 88 GLY A O 1
ATOM 678 N N . ARG A 1 89 ? -8.437 4.367 27.390 1.00 90.69 89 ARG A N 1
ATOM 679 C CA . ARG A 1 89 ? -7.535 5.388 26.826 1.00 90.69 89 ARG A CA 1
ATOM 680 C C . ARG A 1 89 ? -6.410 4.748 26.011 1.00 90.69 89 ARG A C 1
ATOM 682 O O . ARG A 1 89 ? -6.163 5.164 24.885 1.00 90.69 89 ARG A O 1
ATOM 689 N N . CYS A 1 90 ? -5.763 3.719 26.559 1.00 90.44 90 CYS A N 1
ATOM 690 C CA . CYS A 1 90 ? -4.687 2.994 25.8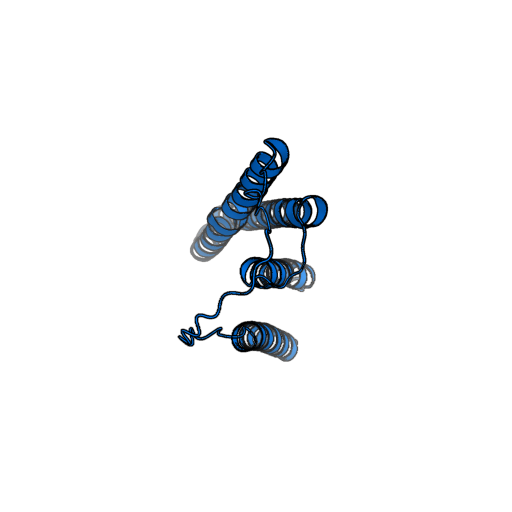80 1.00 90.44 90 CYS A CA 1
ATOM 691 C C . CYS A 1 90 ? -5.200 2.275 24.623 1.00 90.44 90 CYS A C 1
ATOM 693 O O . CYS A 1 90 ? -4.596 2.397 23.561 1.00 90.44 90 CYS A O 1
ATOM 695 N N . SER A 1 91 ? -6.350 1.598 24.714 1.00 91.31 91 SER A N 1
ATOM 696 C CA . SER A 1 91 ? -6.986 0.941 23.566 1.00 91.31 91 SER A CA 1
ATOM 697 C C . SER A 1 91 ? -7.261 1.927 22.423 1.00 91.31 91 SER A C 1
ATOM 699 O O . SER A 1 91 ? -6.921 1.639 21.272 1.00 91.31 91 SER A O 1
ATOM 701 N N . ARG A 1 92 ? -7.774 3.126 22.740 1.00 91.88 92 ARG A N 1
ATOM 702 C CA . ARG A 1 92 ? -8.026 4.193 21.762 1.00 91.88 92 ARG A CA 1
ATOM 703 C C . ARG A 1 92 ? -6.741 4.694 21.097 1.00 91.88 92 ARG A C 1
ATOM 705 O O . ARG A 1 92 ? -6.712 4.816 19.877 1.00 91.88 92 ARG A O 1
ATOM 712 N N . VAL A 1 93 ? -5.681 4.946 21.868 1.00 94.44 93 VAL A N 1
ATOM 713 C CA . VAL A 1 93 ? -4.379 5.373 21.319 1.00 94.44 93 VAL A CA 1
ATOM 714 C C . VAL A 1 93 ? -3.803 4.302 20.394 1.00 94.44 93 VAL A C 1
ATOM 716 O O . VAL A 1 93 ? -3.476 4.601 19.251 1.00 94.44 93 VAL A O 1
ATOM 719 N N . LEU A 1 94 ? -3.756 3.042 20.837 1.00 93.25 94 LEU A N 1
ATOM 720 C CA . LEU A 1 94 ? -3.250 1.930 20.026 1.00 93.25 94 LEU A CA 1
ATOM 721 C C . LEU A 1 94 ? -4.067 1.729 18.741 1.00 93.25 94 LEU A C 1
ATOM 723 O O . LEU A 1 94 ? -3.502 1.401 17.699 1.00 93.25 94 LEU A O 1
ATOM 727 N N . PHE A 1 95 ? -5.381 1.963 18.791 1.00 92.19 95 PHE A N 1
ATOM 728 C CA . PHE A 1 95 ? -6.237 1.936 17.607 1.00 92.19 95 PHE A CA 1
ATOM 729 C C . PHE A 1 95 ? -5.895 3.060 16.617 1.00 92.19 95 PHE A C 1
ATOM 731 O O . PHE A 1 95 ? -5.757 2.792 15.426 1.00 92.19 95 PHE A O 1
ATOM 738 N N . TYR A 1 96 ? -5.691 4.296 17.081 1.00 92.75 96 TYR A N 1
ATOM 739 C CA . TYR A 1 96 ? -5.254 5.383 16.197 1.00 92.75 96 TYR A CA 1
ATOM 740 C C . TYR A 1 96 ? -3.867 5.123 15.607 1.00 92.75 96 TYR A C 1
ATOM 742 O O . TYR A 1 96 ? -3.681 5.300 14.406 1.00 92.75 96 TYR A O 1
ATOM 750 N N . CYS A 1 97 ? -2.916 4.622 16.402 1.00 95.19 97 CYS A N 1
ATOM 751 C CA . CYS A 1 97 ? -1.605 4.216 15.895 1.00 95.19 97 CYS A CA 1
ATOM 752 C C . CYS A 1 97 ? -1.727 3.117 14.824 1.00 95.19 97 CYS A C 1
ATOM 754 O O . CYS A 1 97 ? -1.037 3.178 13.806 1.00 95.19 97 CYS A O 1
ATOM 756 N N . HIS A 1 98 ? -2.623 2.140 15.009 1.00 94.50 98 HIS A N 1
ATOM 757 C CA . HIS A 1 98 ? -2.937 1.139 13.985 1.00 94.50 98 HIS A CA 1
ATOM 758 C C . HIS A 1 98 ? -3.438 1.793 12.692 1.00 94.50 98 HIS A C 1
ATOM 760 O O . HIS A 1 98 ? -2.917 1.507 11.621 1.00 94.50 98 HIS A O 1
ATOM 766 N N . VAL A 1 99 ? -4.422 2.691 12.772 1.00 93.62 99 VAL A N 1
ATOM 767 C CA . VAL A 1 99 ? -4.983 3.337 11.576 1.00 93.62 99 VAL A CA 1
ATOM 768 C C . VAL A 1 99 ? -3.925 4.177 10.855 1.00 93.62 99 VAL A C 1
ATOM 770 O O . VAL A 1 99 ? -3.772 4.047 9.644 1.00 93.62 99 VAL A O 1
ATOM 773 N N . ILE A 1 100 ? -3.151 4.982 11.587 1.00 95.31 100 ILE A N 1
ATOM 774 C CA . ILE A 1 100 ? -2.097 5.835 11.015 1.00 95.31 100 ILE A CA 1
ATOM 775 C C . ILE A 1 100 ? -1.018 4.988 10.331 1.00 95.31 100 ILE A C 1
ATOM 777 O O . ILE A 1 100 ? -0.654 5.272 9.191 1.00 95.31 100 ILE A O 1
ATOM 781 N N . SER A 1 101 ? -0.535 3.927 10.989 1.00 96.06 101 SER A N 1
ATOM 782 C CA . SER A 1 101 ? 0.465 3.024 10.396 1.00 96.06 101 SER A CA 1
ATOM 783 C C . SER A 1 101 ? -0.056 2.329 9.135 1.00 96.06 101 SER A C 1
ATOM 785 O O . SER A 1 101 ? 0.663 2.280 8.140 1.00 96.06 101 SER A O 1
ATOM 787 N N . GLN A 1 102 ? -1.318 1.881 9.124 1.00 95.56 102 GLN A N 1
ATOM 788 C CA . GLN A 1 102 ? -1.936 1.277 7.938 1.00 95.56 102 GLN A CA 1
ATOM 789 C C . GLN A 1 102 ? -2.091 2.277 6.783 1.00 95.56 102 GLN A C 1
ATOM 791 O O . GLN A 1 102 ? -1.800 1.928 5.641 1.00 95.56 102 GLN A O 1
ATOM 796 N N . ILE A 1 103 ? -2.504 3.520 7.055 1.00 95.31 103 ILE A N 1
ATOM 797 C CA . ILE A 1 103 ? -2.604 4.569 6.026 1.00 95.31 103 ILE A CA 1
ATOM 798 C C . ILE A 1 103 ? -1.221 4.870 5.442 1.00 95.31 103 ILE A C 1
ATOM 800 O O . ILE A 1 103 ? -1.057 4.870 4.223 1.00 95.31 103 ILE A O 1
ATOM 804 N N . ALA A 1 104 ? -0.211 5.066 6.294 1.00 97.25 104 ALA A N 1
ATOM 805 C CA . ALA A 1 104 ? 1.159 5.315 5.853 1.00 97.25 104 ALA A CA 1
ATOM 806 C C . ALA A 1 104 ? 1.704 4.158 4.998 1.00 97.25 104 ALA A C 1
ATOM 808 O O . ALA A 1 104 ? 2.324 4.394 3.959 1.00 97.25 104 ALA A O 1
ATOM 809 N N . ALA A 1 105 ? 1.414 2.910 5.377 1.00 96.88 105 ALA A N 1
ATOM 810 C CA . ALA A 1 105 ? 1.783 1.747 4.582 1.00 96.88 105 ALA A CA 1
ATOM 811 C C . ALA A 1 105 ? 1.120 1.761 3.194 1.00 96.88 105 ALA A C 1
ATOM 813 O O . ALA A 1 105 ? 1.791 1.498 2.193 1.00 96.88 105 ALA A O 1
ATOM 814 N N . VAL A 1 106 ? -0.172 2.098 3.110 1.00 96.31 106 VAL A N 1
ATOM 815 C CA . VAL A 1 106 ? -0.897 2.167 1.830 1.00 96.31 106 VAL A CA 1
ATOM 816 C C . VAL A 1 106 ? -0.334 3.247 0.911 1.00 96.31 106 VAL A C 1
ATOM 818 O O . VAL A 1 106 ? -0.146 3.002 -0.284 1.00 96.31 106 VAL A O 1
ATOM 821 N N . LEU A 1 107 ? -0.004 4.412 1.466 1.00 96.88 107 LEU A N 1
ATOM 822 C CA . LEU A 1 107 ? 0.611 5.505 0.716 1.00 96.88 107 LEU A CA 1
ATOM 823 C C . LEU A 1 107 ? 1.992 5.116 0.177 1.00 96.88 107 LEU A C 1
ATOM 825 O O . LEU A 1 107 ? 2.258 5.316 -1.006 1.00 96.88 107 LEU A O 1
ATOM 829 N N . LEU A 1 108 ? 2.845 4.495 0.999 1.00 97.75 108 LEU A N 1
ATOM 830 C CA . LEU A 1 108 ? 4.169 4.040 0.561 1.00 97.75 108 LEU A CA 1
ATOM 831 C C . LEU A 1 108 ? 4.087 2.958 -0.519 1.00 97.75 108 LEU A C 1
ATOM 833 O O . LEU A 1 108 ? 4.786 3.052 -1.524 1.00 97.75 108 LEU A O 1
ATOM 837 N N . ALA A 1 109 ? 3.210 1.964 -0.363 1.00 96.94 109 ALA A N 1
ATOM 838 C CA . ALA A 1 109 ? 3.019 0.943 -1.393 1.00 96.94 109 ALA A CA 1
ATOM 839 C C . ALA A 1 109 ? 2.484 1.539 -2.701 1.00 96.94 109 ALA A C 1
ATOM 841 O O . ALA A 1 109 ? 2.911 1.125 -3.774 1.00 96.94 109 ALA A O 1
ATOM 842 N N . THR A 1 110 ? 1.594 2.533 -2.617 1.00 96.75 110 THR A N 1
ATOM 843 C CA . THR A 1 110 ? 1.102 3.265 -3.792 1.00 96.75 110 THR A CA 1
ATOM 844 C C . THR A 1 110 ? 2.226 4.041 -4.468 1.00 96.75 110 THR A C 1
ATOM 846 O O . THR A 1 110 ? 2.353 3.974 -5.686 1.00 96.75 110 THR A O 1
ATOM 849 N N . GLY A 1 111 ? 3.091 4.707 -3.699 1.00 96.94 111 GLY A N 1
ATOM 850 C CA . GLY A 1 111 ? 4.282 5.363 -4.235 1.00 96.94 111 GLY A CA 1
ATOM 851 C C . GLY A 1 111 ? 5.243 4.380 -4.911 1.00 96.94 111 GLY A C 1
ATOM 852 O O . GLY A 1 111 ? 5.738 4.665 -5.996 1.00 96.94 111 GLY A O 1
ATOM 853 N N . GLY A 1 112 ? 5.468 3.204 -4.316 1.00 96.31 112 GLY A N 1
ATOM 854 C CA . GLY A 1 112 ? 6.342 2.168 -4.872 1.00 96.31 112 GLY A CA 1
ATOM 855 C C . GLY A 1 112 ? 5.781 1.594 -6.172 1.00 96.31 112 GLY A C 1
ATOM 856 O O . GLY A 1 112 ? 6.502 1.498 -7.168 1.00 96.31 112 GLY A O 1
ATOM 857 N N . ALA A 1 113 ? 4.478 1.305 -6.198 1.00 94.88 113 ALA A N 1
ATOM 858 C CA . ALA A 1 113 ? 3.777 0.842 -7.389 1.00 94.88 113 ALA A CA 1
ATOM 859 C C . ALA A 1 113 ? 3.795 1.901 -8.501 1.00 94.88 113 ALA A C 1
ATOM 861 O O . ALA A 1 113 ? 4.150 1.585 -9.634 1.00 94.88 113 ALA A O 1
ATOM 862 N N . ALA A 1 114 ? 3.497 3.164 -8.180 1.00 95.31 114 ALA A N 1
ATOM 863 C CA . ALA A 1 114 ? 3.563 4.268 -9.136 1.00 95.31 114 ALA A CA 1
ATOM 864 C C . ALA A 1 114 ? 4.979 4.438 -9.703 1.00 95.31 114 ALA A C 1
ATOM 866 O O . ALA A 1 114 ? 5.139 4.577 -10.913 1.00 95.31 114 ALA A O 1
ATOM 867 N N . LEU A 1 115 ? 6.014 4.347 -8.858 1.00 94.31 115 LEU A N 1
ATOM 868 C CA . LEU A 1 115 ? 7.403 4.418 -9.303 1.00 94.31 115 LEU A CA 1
ATOM 869 C C . LEU A 1 115 ? 7.733 3.297 -10.299 1.00 94.31 115 LEU A C 1
ATOM 871 O O . LEU A 1 115 ? 8.369 3.577 -11.313 1.00 94.31 115 LEU A O 1
ATOM 875 N N . SER A 1 116 ? 7.246 2.074 -10.056 1.00 92.75 116 SER A N 1
ATOM 876 C CA . SER A 1 116 ? 7.406 0.948 -10.984 1.00 92.75 116 SER A CA 1
ATOM 877 C C . SER A 1 116 ? 6.675 1.173 -12.303 1.00 92.75 116 SER A C 1
ATOM 879 O O . SER A 1 116 ? 7.254 0.964 -13.365 1.00 92.75 116 SER A O 1
ATOM 881 N N . LEU A 1 117 ? 5.416 1.613 -12.245 1.00 91.56 117 LEU A N 1
ATOM 882 C CA . LEU A 1 117 ? 4.572 1.821 -13.424 1.00 91.56 117 LEU A CA 1
ATOM 883 C C . LEU A 1 117 ? 5.073 2.960 -14.316 1.00 91.56 117 LEU A C 1
ATOM 885 O O . LEU A 1 117 ? 4.954 2.877 -15.532 1.00 91.56 117 LEU A O 1
ATOM 889 N N . MET A 1 118 ? 5.623 4.016 -13.717 1.00 91.12 118 MET A N 1
ATOM 890 C CA . MET A 1 118 ? 6.056 5.211 -14.444 1.00 91.12 118 MET A CA 1
ATOM 891 C C . MET A 1 118 ? 7.485 5.122 -14.987 1.00 91.12 118 MET A C 1
ATOM 893 O O . MET A 1 118 ? 7.816 5.875 -15.897 1.00 91.12 118 MET A O 1
ATOM 897 N N . ASN A 1 119 ? 8.350 4.280 -14.409 1.00 88.81 119 ASN A N 1
ATOM 898 C CA . ASN A 1 119 ? 9.789 4.320 -14.707 1.00 88.81 119 ASN A CA 1
ATOM 899 C C . ASN A 1 119 ? 10.383 3.000 -15.203 1.00 88.81 119 ASN A C 1
ATOM 901 O O . ASN A 1 119 ? 11.534 2.999 -15.638 1.00 88.81 119 ASN A O 1
ATOM 905 N N . PHE A 1 120 ? 9.644 1.892 -15.136 1.00 88.62 120 PHE A N 1
ATOM 906 C CA . PHE A 1 120 ? 10.109 0.596 -15.628 1.00 88.62 120 PHE A CA 1
ATOM 907 C C . PHE A 1 120 ? 9.222 0.079 -16.757 1.00 88.62 120 PHE A C 1
ATOM 909 O O . PHE A 1 120 ? 8.040 0.405 -16.852 1.00 88.62 120 PHE A O 1
ATOM 916 N N . GLU A 1 121 ? 9.797 -0.784 -17.589 1.00 85.44 121 GLU A N 1
ATOM 917 C CA . GLU A 1 121 ? 9.060 -1.526 -18.607 1.00 85.44 121 GLU A CA 1
ATOM 918 C C . GLU A 1 121 ? 8.212 -2.616 -17.929 1.00 85.44 121 GLU A C 1
ATOM 920 O O . GLU A 1 121 ? 8.728 -3.581 -17.352 1.00 85.44 121 GLU A O 1
ATOM 925 N N . ASN A 1 122 ? 6.888 -2.458 -17.966 1.00 85.31 122 ASN A N 1
ATOM 926 C CA . ASN A 1 122 ? 5.947 -3.374 -17.323 1.00 85.31 122 ASN A CA 1
ATOM 927 C C . ASN A 1 122 ? 5.221 -4.215 -18.378 1.00 85.31 122 ASN A C 1
ATOM 929 O O . ASN A 1 122 ? 4.126 -3.874 -18.814 1.00 85.31 122 ASN A O 1
ATOM 933 N N . SER A 1 123 ? 5.823 -5.339 -18.776 1.00 84.31 123 SER A N 1
ATOM 934 C CA . SER A 1 123 ? 5.170 -6.323 -19.653 1.00 84.31 123 SER A CA 1
ATOM 935 C C . SER A 1 123 ? 4.287 -7.318 -18.891 1.00 84.31 123 SER A C 1
ATOM 937 O O . SER A 1 123 ? 3.567 -8.092 -19.515 1.00 84.31 123 SER A O 1
ATOM 939 N N . PHE A 1 124 ? 4.357 -7.332 -17.550 1.00 84.81 124 PHE A N 1
ATOM 940 C CA . PHE A 1 124 ? 3.638 -8.253 -16.653 1.00 84.81 124 PHE A CA 1
ATOM 941 C C . PHE A 1 124 ? 3.807 -9.743 -16.994 1.00 84.81 124 PHE A C 1
ATOM 943 O O . PHE A 1 124 ? 3.036 -10.586 -16.542 1.00 84.81 124 PHE A O 1
ATOM 950 N N . SER A 1 125 ? 4.848 -10.083 -17.751 1.00 86.38 125 SER A N 1
ATOM 951 C CA . SER A 1 125 ? 5.255 -11.463 -18.025 1.00 86.38 125 SER A CA 1
ATOM 952 C C . SER A 1 125 ? 5.987 -12.081 -16.830 1.00 86.38 125 SER A C 1
ATOM 954 O O . SER A 1 125 ? 5.945 -13.290 -16.620 1.00 86.38 125 SER A O 1
ATOM 956 N N . ASN A 1 126 ? 6.613 -11.245 -15.997 1.00 89.75 126 ASN A N 1
ATOM 957 C CA . ASN A 1 126 ? 7.338 -11.676 -14.813 1.00 89.75 126 ASN A CA 1
ATOM 958 C C . ASN A 1 126 ? 6.390 -11.941 -13.625 1.00 89.75 126 ASN A C 1
ATOM 960 O O . ASN A 1 126 ? 5.491 -11.148 -13.326 1.00 89.75 126 ASN A O 1
ATOM 964 N N . SER A 1 127 ? 6.632 -13.034 -12.896 1.00 89.94 127 SER A N 1
ATOM 965 C CA . SER A 1 127 ? 5.849 -13.412 -11.714 1.00 89.94 127 SER A CA 1
ATOM 966 C C . SER A 1 127 ? 5.889 -12.356 -10.603 1.00 89.94 127 SER A C 1
ATOM 968 O O . SER A 1 127 ? 4.855 -12.092 -9.995 1.00 89.94 127 SER A O 1
ATOM 970 N N . HIS A 1 128 ? 7.021 -11.681 -10.382 1.00 90.94 128 HIS A N 1
ATOM 971 C CA . HIS A 1 128 ? 7.153 -10.585 -9.420 1.00 90.94 128 HIS A CA 1
ATOM 972 C C . HIS A 1 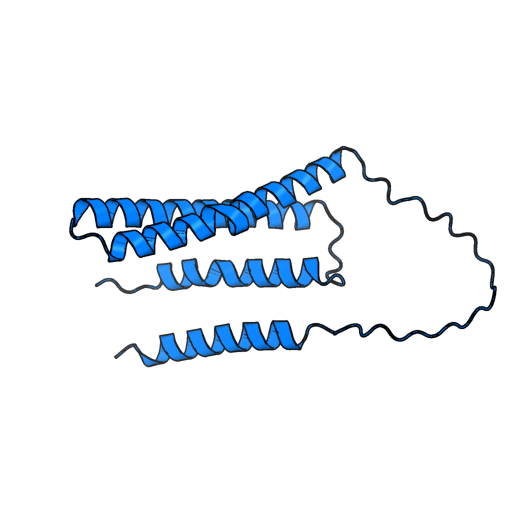128 ? 6.207 -9.423 -9.744 1.00 90.94 128 HIS A C 1
ATOM 974 O O . HIS A 1 128 ? 5.519 -8.934 -8.852 1.00 90.94 128 HIS A O 1
ATOM 980 N N . GLN A 1 129 ? 6.115 -9.019 -11.017 1.00 91.25 129 GLN A N 1
ATOM 981 C CA . GLN A 1 129 ? 5.218 -7.939 -11.451 1.00 91.25 129 GLN A CA 1
ATOM 982 C C . GLN A 1 129 ? 3.747 -8.326 -11.261 1.00 91.25 129 GLN A C 1
ATOM 984 O O . GLN A 1 129 ? 2.961 -7.543 -10.729 1.00 91.25 129 GLN A O 1
ATOM 989 N N . ARG A 1 130 ? 3.376 -9.555 -11.645 1.00 91.44 130 ARG A N 1
ATOM 990 C CA . ARG A 1 130 ? 2.005 -10.070 -11.487 1.00 91.44 130 ARG A CA 1
ATOM 991 C C . ARG A 1 130 ? 1.595 -10.168 -10.020 1.00 91.44 130 ARG A C 1
ATOM 993 O O . ARG A 1 130 ? 0.529 -9.685 -9.647 1.00 91.44 130 ARG A O 1
ATOM 1000 N N . VAL A 1 131 ? 2.446 -10.766 -9.187 1.00 92.44 131 VAL A N 1
ATOM 1001 C CA . VAL A 1 131 ? 2.203 -10.905 -7.746 1.00 92.44 131 VAL A CA 1
ATOM 1002 C C . VAL A 1 131 ? 2.185 -9.536 -7.072 1.00 92.44 131 VAL A C 1
ATOM 1004 O O . VAL A 1 131 ? 1.292 -9.275 -6.272 1.00 92.44 131 VAL A O 1
ATOM 1007 N N . GLY A 1 132 ? 3.107 -8.639 -7.425 1.00 91.69 132 GLY A N 1
ATOM 1008 C CA . GLY A 1 132 ? 3.145 -7.271 -6.909 1.00 91.69 132 GLY A CA 1
ATOM 1009 C C . GLY A 1 132 ? 1.861 -6.497 -7.212 1.00 91.69 132 GLY A C 1
ATOM 1010 O O . GLY A 1 132 ? 1.277 -5.902 -6.307 1.00 91.69 132 GLY A O 1
ATOM 1011 N N . LEU A 1 133 ? 1.364 -6.572 -8.451 1.00 90.69 133 LEU A N 1
ATOM 1012 C CA . LEU A 1 133 ? 0.106 -5.937 -8.849 1.00 90.69 133 LEU A CA 1
ATOM 1013 C C . LEU A 1 133 ? -1.102 -6.546 -8.125 1.00 90.69 133 LEU A C 1
ATOM 1015 O O . LEU A 1 133 ? -1.967 -5.814 -7.643 1.00 90.69 133 LEU A O 1
ATOM 1019 N N . ALA A 1 134 ? -1.149 -7.875 -8.001 1.00 90.94 134 ALA A N 1
ATOM 1020 C CA . ALA A 1 134 ? -2.203 -8.551 -7.253 1.00 90.94 134 ALA A CA 1
ATOM 1021 C C . ALA A 1 134 ? -2.199 -8.115 -5.779 1.00 90.94 134 ALA A C 1
ATOM 1023 O O . ALA A 1 134 ? -3.234 -7.701 -5.259 1.00 90.94 134 ALA A O 1
ATOM 1024 N N . LEU A 1 135 ? -1.036 -8.138 -5.118 1.00 91.44 135 LEU A N 1
ATOM 1025 C CA . LEU A 1 135 ? -0.872 -7.684 -3.733 1.00 91.44 135 LEU A CA 1
ATOM 1026 C C . LEU A 1 135 ? -1.290 -6.221 -3.558 1.00 91.44 135 LEU A C 1
ATOM 1028 O O . LEU A 1 135 ? -1.957 -5.897 -2.575 1.00 91.44 135 LEU A O 1
ATOM 1032 N N . TYR A 1 136 ? -0.961 -5.360 -4.525 1.00 92.12 136 TYR A N 1
ATOM 1033 C CA . TYR A 1 136 ? -1.402 -3.969 -4.537 1.00 92.12 136 TYR A CA 1
ATOM 1034 C C . TYR A 1 136 ? -2.931 -3.838 -4.640 1.00 92.12 136 TYR A C 1
ATOM 1036 O O . TYR A 1 136 ? -3.536 -3.049 -3.920 1.00 92.12 136 TYR A O 1
ATOM 1044 N N . GLY A 1 137 ? -3.596 -4.647 -5.466 1.00 89.88 137 GLY A N 1
ATOM 1045 C CA . GLY A 1 137 ? -5.061 -4.696 -5.488 1.00 89.88 137 GLY A CA 1
ATOM 1046 C C . GLY A 1 137 ? -5.650 -5.176 -4.155 1.00 89.88 137 GLY A C 1
ATOM 1047 O O . GLY A 1 137 ? -6.567 -4.562 -3.607 1.00 89.88 137 GLY A O 1
ATOM 1048 N N . PHE A 1 138 ? -5.091 -6.247 -3.585 1.00 90.50 138 PHE A N 1
ATOM 1049 C CA . PHE A 1 138 ? -5.575 -6.845 -2.338 1.00 90.50 138 PHE A CA 1
ATOM 1050 C C . PHE A 1 138 ? -5.456 -5.920 -1.132 1.00 90.50 138 PHE A C 1
ATOM 1052 O O . PHE A 1 138 ? -6.358 -5.885 -0.292 1.00 90.50 138 PHE A O 1
ATOM 1059 N N . MET A 1 139 ? -4.371 -5.157 -1.029 1.00 90.50 139 MET A N 1
ATOM 1060 C CA . MET A 1 139 ? -4.161 -4.284 0.123 1.00 90.50 139 MET A CA 1
ATOM 1061 C C . MET A 1 139 ? -5.217 -3.174 0.245 1.00 90.50 139 MET A C 1
ATOM 1063 O O . MET A 1 139 ? -5.497 -2.737 1.359 1.00 90.50 139 MET A O 1
ATOM 1067 N N . TRP A 1 140 ? -5.858 -2.762 -0.856 1.00 89.50 140 TRP A N 1
ATOM 1068 C CA . TRP A 1 140 ? -6.949 -1.781 -0.841 1.00 89.50 140 TRP A CA 1
ATOM 1069 C C . TRP A 1 140 ? -8.271 -2.336 -0.298 1.00 89.50 140 TRP A C 1
ATOM 1071 O O . TRP A 1 140 ? -9.116 -1.560 0.154 1.00 89.50 140 TRP A O 1
ATOM 1081 N N . LEU A 1 141 ? -8.450 -3.661 -0.248 1.00 89.50 141 LEU A N 1
ATOM 1082 C CA . LEU A 1 141 ? -9.683 -4.265 0.263 1.00 89.50 141 LEU A CA 1
ATOM 1083 C C . LEU A 1 141 ? -9.947 -3.889 1.720 1.00 89.50 141 LEU A C 1
ATOM 1085 O O . LEU A 1 141 ? -11.075 -3.555 2.074 1.00 89.50 141 LEU A O 1
ATOM 1089 N N . GLN A 1 142 ? -8.923 -3.934 2.577 1.00 87.94 142 GLN A N 1
ATOM 1090 C CA . GLN A 1 142 ? -9.096 -3.645 4.000 1.00 87.94 142 GLN A CA 1
ATOM 1091 C C . GLN A 1 142 ? -9.527 -2.182 4.245 1.00 87.94 142 GLN A C 1
ATOM 1093 O O . GLN A 1 142 ? -10.504 -1.996 4.976 1.00 87.94 142 GLN A O 1
ATOM 1098 N N . PRO A 1 143 ? -8.893 -1.156 3.638 1.00 86.94 143 PRO A N 1
ATOM 1099 C CA . PRO A 1 143 ? -9.386 0.220 3.665 1.00 86.94 143 PRO A CA 1
ATOM 1100 C C . PRO A 1 143 ? -10.821 0.369 3.157 1.00 86.94 143 PRO A C 1
ATOM 1102 O O . PRO A 1 143 ? -11.639 0.974 3.843 1.00 86.94 143 PRO A O 1
ATOM 1105 N N . ILE A 1 144 ? -11.154 -0.224 2.005 1.00 88.44 144 ILE A N 1
ATOM 1106 C CA . ILE A 1 144 ? -12.492 -0.116 1.403 1.00 88.44 144 ILE A CA 1
ATOM 1107 C C . ILE A 1 144 ? -13.554 -0.729 2.328 1.00 88.44 144 ILE A C 1
ATOM 1109 O O . ILE A 1 144 ? -14.571 -0.107 2.627 1.00 88.44 144 ILE A O 1
ATOM 1113 N N . ILE A 1 145 ? -13.301 -1.929 2.855 1.00 88.81 145 ILE A N 1
ATOM 1114 C CA . ILE A 1 145 ? -14.198 -2.593 3.814 1.00 88.81 145 ILE A CA 1
ATOM 1115 C C . ILE A 1 145 ? -14.293 -1.793 5.121 1.00 88.81 145 ILE A C 1
ATOM 1117 O O . ILE A 1 145 ? -15.350 -1.766 5.753 1.00 88.81 145 ILE A O 1
ATOM 1121 N N . GLY A 1 146 ? -13.195 -1.165 5.545 1.00 86.00 146 GLY A N 1
ATOM 1122 C CA . GLY A 1 146 ? -13.152 -0.281 6.705 1.00 86.00 146 GLY A CA 1
ATOM 1123 C C . GLY A 1 146 ? -13.998 0.977 6.515 1.00 86.00 146 GLY A C 1
ATOM 1124 O O . GLY A 1 146 ? -14.708 1.359 7.439 1.00 86.00 146 GLY A O 1
ATOM 1125 N N . PHE A 1 147 ? -13.975 1.566 5.320 1.00 84.88 147 PHE A N 1
ATOM 1126 C CA . PHE A 1 147 ? -14.769 2.738 4.960 1.00 84.88 147 PHE A CA 1
ATOM 1127 C C . PHE A 1 147 ? -16.272 2.436 4.960 1.00 84.88 147 PHE A C 1
ATOM 1129 O O . PHE A 1 147 ? -17.057 3.196 5.513 1.00 84.88 147 PHE A O 1
ATOM 1136 N N . PHE A 1 148 ? -16.676 1.272 4.441 1.00 87.81 148 PHE A N 1
ATOM 1137 C CA . PHE A 1 148 ? -18.070 0.812 4.482 1.00 87.81 148 PHE A CA 1
ATOM 1138 C C . PHE A 1 148 ? -18.471 0.152 5.811 1.00 87.81 148 PHE A C 1
ATOM 1140 O O . PHE A 1 148 ? -19.498 -0.532 5.891 1.00 87.81 148 PHE A O 1
ATOM 1147 N N . ARG A 1 149 ? -17.664 0.290 6.871 1.00 83.56 149 ARG A N 1
ATOM 1148 C CA . ARG A 1 149 ? -17.997 -0.282 8.176 1.00 83.56 149 ARG A CA 1
ATOM 1149 C C . ARG A 1 149 ? -19.145 0.530 8.796 1.00 83.56 149 ARG A C 1
ATOM 1151 O O . ARG A 1 149 ? -18.960 1.716 9.034 1.00 83.56 149 ARG A O 1
ATOM 1158 N N . PRO A 1 150 ? -20.289 -0.096 9.124 1.00 85.19 150 PRO A N 1
ATOM 1159 C CA . PRO A 1 150 ? -21.389 0.606 9.772 1.00 85.19 150 PRO A CA 1
ATOM 1160 C C . PRO A 1 150 ? -20.972 1.110 11.156 1.00 85.19 150 PRO A C 1
ATOM 1162 O O . PRO A 1 150 ? -20.213 0.425 11.861 1.00 85.19 150 PRO A O 1
ATOM 1165 N N . GLU A 1 151 ? -21.496 2.278 11.534 1.00 77.62 151 GLU A N 1
ATOM 1166 C CA . GLU A 1 151 ? -21.395 2.784 12.901 1.00 77.62 151 GLU A CA 1
ATOM 1167 C C . GLU A 1 151 ? -22.023 1.793 13.888 1.00 77.62 151 GLU A C 1
ATOM 1169 O O . GLU A 1 151 ? -22.927 1.023 13.547 1.00 77.62 151 GLU A O 1
ATOM 1174 N N . ARG A 1 152 ? -21.462 1.749 15.096 1.00 61.81 152 ARG A N 1
ATOM 1175 C CA . ARG A 1 152 ? -21.867 0.852 16.177 1.00 61.81 152 ARG A CA 1
ATOM 1176 C C . ARG A 1 152 ? -21.979 1.631 17.465 1.00 61.81 152 ARG A C 1
ATOM 1178 O O . ARG A 1 152 ? -21.060 2.450 17.692 1.00 61.81 152 ARG A O 1
#